Protein AF-A0A9W4RA26-F1 (afdb_monomer)

pLDDT: mean 86.07, std 11.32, range [52.12, 97.19]

Sequence (63 aa):
MYLHRRGAHWWFRKAVPSDLTGVLGMPDVRRSLRTRNATLARRRALQVLIRIDEVWGPDAAKP

Structure (mmCIF, N/CA/C/O backbone):
data_AF-A0A9W4RA26-F1
#
_entry.id   AF-A0A9W4RA26-F1
#
loop_
_atom_site.group_PDB
_atom_site.id
_atom_site.type_symbol
_atom_site.label_atom_id
_atom_site.label_alt_id
_atom_site.label_comp_id
_atom_site.label_asym_id
_atom_site.label_entity_id
_atom_site.label_seq_id
_atom_site.pdbx_PDB_ins_code
_atom_site.Cartn_x
_atom_site.Cartn_y
_atom_site.Cartn_z
_atom_site.occupancy
_atom_site.B_iso_or_equiv
_atom_site.auth_seq_id
_atom_site.auth_comp_id
_atom_site.auth_asym_id
_atom_site.auth_atom_id
_atom_site.pdbx_PDB_model_num
ATOM 1 N N . MET A 1 1 ? 4.442 -5.741 7.568 1.00 67.69 1 MET A N 1
ATOM 2 C CA . MET A 1 1 ? 4.945 -5.440 6.205 1.00 67.69 1 MET A CA 1
ATOM 3 C C . MET A 1 1 ? 3.762 -5.356 5.242 1.00 67.69 1 MET A C 1
ATOM 5 O O . MET A 1 1 ? 3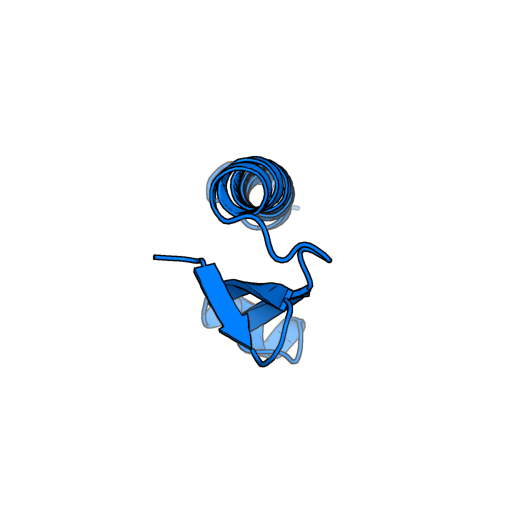.035 -6.330 5.126 1.00 67.69 1 MET A O 1
ATOM 9 N N . TYR A 1 2 ? 3.536 -4.205 4.593 1.00 84.94 2 TYR A N 1
ATOM 10 C CA . TYR A 1 2 ? 2.328 -3.927 3.781 1.00 84.94 2 TYR A CA 1
ATOM 11 C C . TYR A 1 2 ? 2.392 -4.428 2.330 1.00 84.94 2 TYR A C 1
ATOM 13 O O . TYR A 1 2 ? 1.460 -4.227 1.554 1.00 84.94 2 TYR A O 1
ATOM 21 N N . LEU A 1 3 ? 3.512 -5.031 1.932 1.00 93.38 3 LEU A N 1
ATOM 22 C CA . LEU A 1 3 ? 3.781 -5.455 0.564 1.00 93.38 3 LEU A CA 1
ATOM 23 C C . LEU A 1 3 ? 3.657 -6.964 0.438 1.00 93.38 3 LEU A C 1
ATOM 25 O O . LEU A 1 3 ? 4.324 -7.701 1.158 1.00 93.38 3 LEU A O 1
ATOM 29 N N . HIS A 1 4 ? 2.880 -7.409 -0.540 1.00 93.38 4 HIS A N 1
ATOM 30 C CA . HIS A 1 4 ? 2.834 -8.807 -0.946 1.00 93.38 4 HIS A CA 1
ATOM 31 C C . HIS A 1 4 ? 2.869 -8.906 -2.469 1.00 93.38 4 HIS A C 1
ATOM 33 O O . HIS A 1 4 ? 2.431 -8.001 -3.184 1.00 93.38 4 HIS A O 1
ATOM 39 N N . ARG A 1 5 ? 3.433 -9.994 -2.987 1.00 92.56 5 ARG A N 1
ATOM 40 C CA . ARG A 1 5 ? 3.516 -10.241 -4.427 1.00 92.56 5 ARG A CA 1
ATOM 41 C C . ARG A 1 5 ? 2.373 -11.162 -4.837 1.00 92.56 5 ARG A C 1
ATOM 43 O O . ARG A 1 5 ? 2.168 -12.197 -4.214 1.00 92.56 5 ARG A O 1
ATOM 50 N N . ARG A 1 6 ? 1.640 -10.796 -5.889 1.00 92.44 6 ARG A N 1
ATOM 51 C CA . ARG A 1 6 ? 0.585 -11.632 -6.476 1.00 92.44 6 ARG A CA 1
ATOM 52 C C . ARG A 1 6 ? 0.788 -11.686 -7.984 1.00 92.44 6 ARG A C 1
ATOM 54 O O . ARG A 1 6 ? 0.611 -10.686 -8.686 1.00 92.44 6 ARG A O 1
ATOM 61 N N . GLY A 1 7 ? 1.207 -12.856 -8.461 1.00 91.94 7 GLY A N 1
ATOM 62 C CA . GLY A 1 7 ? 1.654 -13.051 -9.835 1.00 91.94 7 GLY A CA 1
ATOM 63 C C . GLY A 1 7 ? 2.804 -12.103 -10.182 1.00 91.94 7 GLY A C 1
ATOM 64 O O . GLY A 1 7 ? 3.813 -12.014 -9.479 1.00 91.94 7 GLY A O 1
ATOM 65 N N . ALA A 1 8 ? 2.631 -11.353 -11.265 1.00 92.12 8 ALA A N 1
ATOM 66 C CA . ALA A 1 8 ? 3.662 -10.456 -11.757 1.00 92.12 8 ALA A CA 1
ATOM 67 C C . ALA A 1 8 ? 3.767 -9.134 -10.977 1.00 92.12 8 ALA A C 1
ATOM 69 O O . ALA A 1 8 ? 4.793 -8.466 -11.074 1.00 92.12 8 ALA A O 1
ATOM 70 N N . HIS A 1 9 ? 2.745 -8.741 -10.212 1.00 95.75 9 HIS A N 1
ATOM 71 C CA . HIS A 1 9 ? 2.676 -7.413 -9.603 1.00 95.75 9 HIS A CA 1
ATOM 72 C C . HIS A 1 9 ? 2.812 -7.437 -8.082 1.00 95.75 9 HIS A C 1
ATOM 74 O O . HIS A 1 9 ? 2.380 -8.368 -7.401 1.00 95.75 9 HIS A O 1
ATOM 80 N N . TRP A 1 10 ? 3.389 -6.361 -7.556 1.00 97.19 10 TRP A N 1
ATOM 81 C CA . TRP A 1 10 ? 3.344 -6.033 -6.140 1.00 97.19 10 TRP A CA 1
ATOM 82 C C . TRP A 1 10 ? 2.000 -5.417 -5.768 1.00 97.19 10 TRP A C 1
ATOM 84 O O . TRP A 1 10 ? 1.414 -4.652 -6.537 1.00 97.19 10 TRP A O 1
ATOM 94 N N . TRP A 1 11 ? 1.543 -5.735 -4.566 1.00 97.00 11 TRP A N 1
ATOM 95 C CA . TRP A 1 11 ? 0.292 -5.277 -3.990 1.00 97.00 11 TRP A CA 1
ATOM 96 C C . TRP A 1 11 ? 0.531 -4.715 -2.597 1.00 97.00 11 TRP A C 1
ATOM 98 O O . TRP A 1 11 ? 1.350 -5.221 -1.828 1.00 97.00 11 TRP A O 1
ATOM 108 N N . PHE A 1 12 ? -0.217 -3.666 -2.291 1.00 95.69 12 PHE A N 1
ATOM 109 C CA . PHE A 1 12 ? -0.338 -3.086 -0.970 1.00 95.69 12 PHE A CA 1
ATOM 110 C C . PHE A 1 12 ? -1.532 -3.710 -0.246 1.00 95.69 12 PHE A C 1
ATOM 112 O O . PHE A 1 12 ? -2.599 -3.870 -0.846 1.00 95.69 12 PHE A O 1
ATOM 119 N N . ARG A 1 13 ? -1.343 -4.043 1.031 1.00 93.75 13 ARG A N 1
ATOM 120 C CA . ARG A 1 13 ? -2.390 -4.468 1.960 1.00 93.75 13 ARG A CA 1
ATOM 121 C C . ARG A 1 13 ? -2.159 -3.814 3.317 1.00 93.75 13 ARG A C 1
ATOM 123 O O . ARG A 1 13 ? -1.084 -3.987 3.890 1.00 93.75 13 ARG A O 1
ATOM 130 N N . LYS A 1 14 ? -3.169 -3.125 3.842 1.00 90.12 14 LYS A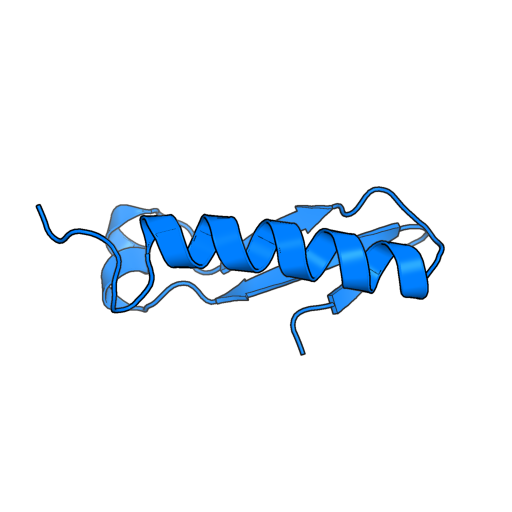 N 1
ATOM 131 C CA . LYS A 1 14 ? -3.193 -2.616 5.220 1.00 90.12 14 LYS A CA 1
ATOM 132 C C . LYS A 1 14 ? -4.553 -2.916 5.832 1.00 90.12 14 LYS A C 1
ATOM 134 O O . LYS A 1 14 ? -5.571 -2.658 5.196 1.00 90.12 14 LYS A O 1
ATOM 139 N N . ALA A 1 15 ? -4.542 -3.502 7.026 1.00 87.69 15 ALA A N 1
ATOM 140 C CA . ALA A 1 15 ? -5.760 -3.737 7.784 1.00 87.69 15 ALA A CA 1
ATOM 141 C C . ALA A 1 15 ? -6.406 -2.397 8.140 1.00 87.69 15 ALA A C 1
ATOM 143 O O . ALA A 1 15 ? -5.706 -1.435 8.466 1.00 87.69 15 ALA A O 1
ATOM 144 N N . VAL A 1 16 ? -7.726 -2.353 8.038 1.00 83.06 16 VAL A N 1
ATOM 145 C CA . VAL A 1 16 ? -8.523 -1.248 8.556 1.00 83.06 16 VAL A CA 1
ATOM 146 C C . VAL A 1 16 ? -8.765 -1.517 10.051 1.00 83.06 16 VAL A C 1
ATOM 148 O O . VAL A 1 16 ? -8.888 -2.685 10.433 1.00 83.06 16 VAL A O 1
ATOM 151 N N . PRO A 1 17 ? -8.814 -0.483 10.909 1.00 80.69 17 PRO A N 1
ATOM 152 C CA . PRO A 1 17 ? -9.293 -0.620 12.283 1.00 80.69 17 PRO A CA 1
ATOM 153 C C . PRO A 1 17 ? -10.650 -1.354 12.370 1.00 80.69 17 PRO A C 1
ATOM 155 O O . PRO A 1 17 ? -11.512 -1.227 11.493 1.00 80.69 17 PRO A O 1
ATOM 158 N N . SER A 1 18 ? -10.844 -2.179 13.401 1.00 80.38 18 SER A N 1
ATOM 159 C CA . SER A 1 18 ? -12.030 -3.046 13.516 1.00 80.38 18 SER A CA 1
ATOM 160 C C . SER A 1 18 ? -13.335 -2.262 13.666 1.00 80.38 18 SER A C 1
ATOM 162 O O . SER A 1 18 ? -14.365 -2.672 13.140 1.00 80.38 18 SER A O 1
ATOM 164 N N . ASP A 1 19 ? -13.276 -1.117 14.337 1.00 79.50 19 ASP A N 1
ATOM 165 C CA . ASP A 1 19 ? -14.360 -0.145 14.496 1.00 79.50 19 ASP A CA 1
ATOM 166 C C . ASP A 1 19 ? -14.822 0.450 13.156 1.00 79.50 19 ASP A C 1
ATOM 168 O O . ASP A 1 19 ? -16.013 0.675 12.955 1.00 79.50 19 ASP A O 1
ATOM 172 N N . LEU A 1 20 ? -13.913 0.611 12.191 1.00 74.94 20 LEU A N 1
ATOM 173 C CA . LEU A 1 20 ? -14.237 1.097 10.845 1.00 74.94 20 LEU A CA 1
ATOM 174 C C . LEU A 1 20 ? -14.652 -0.017 9.877 1.00 74.94 20 LEU A C 1
ATOM 176 O O . LEU A 1 20 ? -15.250 0.258 8.836 1.00 74.94 20 LEU A O 1
ATOM 180 N N . THR A 1 21 ? -14.372 -1.281 10.201 1.00 81.00 21 THR A N 1
ATOM 181 C CA . THR A 1 21 ? -14.683 -2.416 9.316 1.00 81.00 21 THR A CA 1
ATOM 182 C C . THR A 1 21 ? -16.190 -2.557 9.083 1.00 81.00 21 THR A C 1
ATOM 184 O O . THR A 1 21 ? -16.606 -2.835 7.958 1.00 81.00 21 THR A O 1
ATOM 187 N N . GLY A 1 22 ? -17.011 -2.303 10.109 1.00 77.25 22 GLY A N 1
ATOM 188 C CA . GLY A 1 22 ? -18.473 -2.323 9.985 1.00 77.25 22 GLY A CA 1
ATOM 189 C C . GLY A 1 22 ? -19.025 -1.207 9.092 1.00 77.25 22 GLY A C 1
ATOM 190 O O . GLY A 1 22 ? -20.028 -1.410 8.417 1.00 77.25 22 GLY A O 1
ATOM 191 N N . VAL A 1 23 ? -18.341 -0.060 9.038 1.00 80.06 23 VAL A N 1
ATOM 192 C CA . VAL A 1 23 ? -18.744 1.104 8.232 1.00 80.06 23 VAL A CA 1
ATOM 193 C C . VAL A 1 23 ? -18.273 0.973 6.783 1.00 80.06 23 VAL A C 1
ATOM 195 O O . VAL A 1 23 ?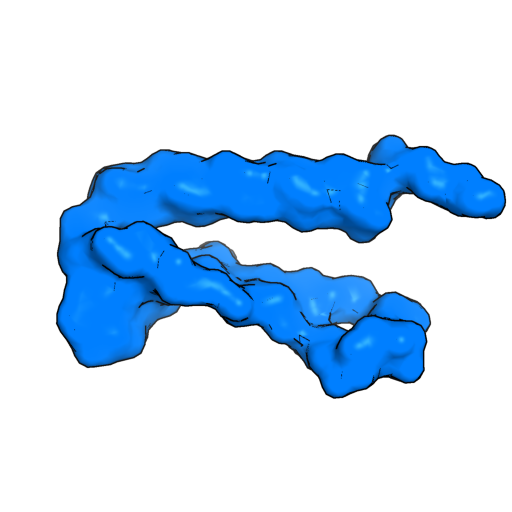 -19.026 1.252 5.855 1.00 80.06 23 VAL A O 1
ATOM 198 N N . LEU A 1 24 ? -17.029 0.537 6.567 1.00 76.75 24 LEU A N 1
ATOM 199 C CA . LEU A 1 24 ? -16.439 0.438 5.228 1.00 76.75 24 LEU A CA 1
ATOM 200 C C . LEU A 1 24 ? -16.824 -0.855 4.492 1.00 76.75 24 LEU A C 1
ATOM 202 O O . LEU A 1 24 ? -16.624 -0.949 3.281 1.00 76.75 24 LEU A O 1
ATOM 206 N N . GLY A 1 25 ? -17.328 -1.869 5.204 1.00 82.88 25 GLY A N 1
ATOM 207 C CA . GLY A 1 25 ? -17.696 -3.171 4.635 1.00 82.88 25 GLY A CA 1
ATOM 208 C C . GLY A 1 25 ? -16.505 -3.989 4.121 1.00 82.88 25 GLY A C 1
ATOM 209 O O . GLY A 1 25 ? -16.685 -5.005 3.451 1.00 82.88 25 GLY A O 1
ATOM 210 N N . MET A 1 26 ? -15.275 -3.557 4.410 1.00 84.94 26 MET A N 1
ATOM 211 C CA . MET A 1 26 ? -14.050 -4.221 3.979 1.00 84.94 26 MET A CA 1
ATOM 212 C C . MET A 1 26 ? -12.994 -4.206 5.097 1.00 84.94 26 MET A C 1
ATOM 214 O O . MET A 1 26 ? -12.704 -3.145 5.645 1.00 84.94 26 MET A O 1
ATOM 218 N N . PRO A 1 27 ? -12.393 -5.367 5.434 1.00 86.88 27 PRO A N 1
ATOM 219 C CA . PRO A 1 27 ? -11.488 -5.498 6.584 1.00 86.88 27 PRO A CA 1
ATOM 220 C C . PRO A 1 27 ? -10.072 -4.984 6.304 1.00 86.88 27 PRO A C 1
ATOM 222 O O . PRO A 1 27 ? -9.256 -4.819 7.211 1.00 86.88 27 PRO A O 1
ATOM 225 N N . ASP A 1 28 ? -9.730 -4.782 5.032 1.00 89.06 28 ASP A N 1
ATOM 226 C CA . ASP A 1 28 ? -8.414 -4.312 4.647 1.00 89.06 28 ASP A CA 1
ATOM 227 C C . ASP A 1 28 ? -8.429 -3.591 3.299 1.00 89.06 28 ASP A C 1
ATOM 229 O O . ASP A 1 28 ? -9.162 -3.946 2.375 1.00 89.06 28 ASP A O 1
ATOM 233 N N . VAL A 1 29 ? -7.572 -2.580 3.185 1.00 88.75 29 VAL A N 1
ATOM 234 C CA . VAL A 1 29 ? -7.377 -1.811 1.959 1.00 88.75 29 VAL A CA 1
ATOM 235 C C . VAL A 1 29 ? -6.359 -2.541 1.098 1.00 88.75 29 VAL A C 1
ATOM 237 O O . VAL A 1 29 ? -5.185 -2.667 1.464 1.00 88.75 29 VAL A O 1
ATOM 240 N N . ARG A 1 30 ? -6.804 -3.003 -0.075 1.00 92.19 30 ARG A N 1
ATOM 241 C CA . ARG A 1 30 ? -5.966 -3.688 -1.069 1.00 92.19 30 ARG A CA 1
ATOM 242 C C . ARG A 1 30 ? -5.797 -2.833 -2.308 1.00 92.19 30 ARG A C 1
ATOM 244 O O . ARG A 1 30 ? -6.775 -2.407 -2.914 1.00 92.19 30 ARG A O 1
ATOM 251 N N . ARG A 1 31 ? -4.553 -2.647 -2.751 1.00 92.50 31 ARG A N 1
ATOM 252 C CA . ARG A 1 31 ? -4.274 -1.916 -3.994 1.00 92.50 31 ARG A CA 1
ATOM 253 C C . ARG A 1 31 ? -3.115 -2.528 -4.761 1.00 92.50 31 ARG A C 1
ATOM 255 O O . ARG A 1 31 ? -2.036 -2.733 -4.211 1.00 92.50 31 ARG A O 1
ATOM 262 N N . SER A 1 32 ? -3.310 -2.776 -6.053 1.00 95.50 32 SER A N 1
ATOM 263 C CA . SER A 1 32 ? -2.200 -3.139 -6.936 1.00 95.50 32 SER A CA 1
ATOM 264 C C . SER A 1 32 ? -1.246 -1.958 -7.079 1.00 95.50 32 SER A C 1
ATOM 266 O O . SER A 1 32 ? -1.663 -0.842 -7.389 1.00 95.50 32 SER A O 1
ATOM 268 N N . LEU A 1 33 ? 0.048 -2.212 -6.908 1.00 96.50 33 LEU A N 1
ATOM 269 C CA . LEU A 1 33 ? 1.102 -1.224 -7.129 1.00 96.50 33 LEU A CA 1
ATOM 270 C C . LEU A 1 33 ? 1.572 -1.203 -8.583 1.00 96.50 33 LEU A C 1
ATOM 272 O O . LEU A 1 33 ? 2.456 -0.414 -8.911 1.00 96.50 33 LEU A O 1
ATOM 276 N N . ARG A 1 34 ? 0.989 -2.048 -9.453 1.00 95.69 34 ARG A N 1
ATOM 277 C CA . ARG A 1 34 ? 1.194 -2.074 -10.915 1.00 95.69 34 ARG A CA 1
ATOM 278 C C . ARG A 1 34 ? 2.673 -2.032 -11.313 1.00 95.69 34 ARG A C 1
ATOM 280 O O . ARG A 1 34 ? 3.086 -1.255 -12.170 1.00 95.69 34 ARG A O 1
ATOM 287 N N . THR A 1 35 ? 3.495 -2.805 -10.613 1.00 96.44 35 THR A N 1
ATOM 288 C CA . THR A 1 35 ? 4.931 -2.917 -10.875 1.00 96.44 35 THR A CA 1
ATOM 289 C C . THR A 1 35 ? 5.431 -4.289 -10.457 1.00 96.44 35 THR A C 1
ATOM 291 O O . THR A 1 35 ? 4.910 -4.869 -9.503 1.00 96.44 35 THR A O 1
ATOM 294 N N . ARG A 1 36 ? 6.449 -4.793 -11.159 1.00 96.88 36 ARG A N 1
ATOM 295 C CA . ARG A 1 36 ? 7.216 -5.990 -10.776 1.00 96.88 36 ARG A CA 1
ATOM 296 C C . ARG A 1 36 ? 8.472 -5.630 -9.965 1.00 96.88 36 ARG A C 1
ATOM 298 O O . ARG A 1 36 ? 9.010 -6.472 -9.253 1.00 96.88 36 ARG A O 1
ATOM 305 N N . ASN A 1 37 ? 8.915 -4.373 -10.046 1.00 96.44 37 ASN A N 1
ATOM 306 C CA . ASN A 1 37 ? 10.112 -3.859 -9.383 1.00 96.44 37 ASN A CA 1
ATOM 307 C C . ASN A 1 37 ? 9.828 -3.585 -7.895 1.00 96.44 37 ASN A C 1
ATOM 309 O O . ASN A 1 37 ? 8.963 -2.770 -7.564 1.00 96.44 37 ASN A O 1
ATOM 313 N N . ALA A 1 38 ? 10.572 -4.252 -7.009 1.00 94.62 38 ALA A N 1
ATOM 314 C CA . ALA A 1 38 ? 10.381 -4.178 -5.560 1.00 94.62 38 ALA A CA 1
ATOM 315 C C . ALA A 1 38 ? 10.691 -2.789 -4.974 1.00 94.62 38 ALA A C 1
ATOM 317 O O . ALA A 1 38 ? 9.982 -2.320 -4.086 1.00 94.62 38 ALA A O 1
ATOM 318 N N . THR A 1 39 ? 11.714 -2.099 -5.478 1.00 96.00 39 THR A N 1
ATOM 319 C CA . THR A 1 39 ? 12.077 -0.747 -5.025 1.00 96.00 39 THR A CA 1
ATOM 320 C C . THR A 1 39 ? 10.989 0.258 -5.387 1.00 96.00 39 THR A C 1
ATOM 322 O O . THR A 1 39 ? 10.533 1.021 -4.533 1.00 96.00 39 THR A O 1
ATOM 325 N N . LEU A 1 40 ? 10.483 0.199 -6.623 1.00 96.69 40 LEU A N 1
ATOM 326 C CA . LEU A 1 40 ? 9.351 1.029 -7.037 1.00 96.69 40 LEU A CA 1
ATOM 327 C C . LEU A 1 40 ? 8.074 0.682 -6.255 1.00 96.69 40 LEU A C 1
ATOM 329 O O . LEU A 1 40 ? 7.304 1.578 -5.912 1.00 96.69 40 LEU A O 1
ATOM 333 N N . ALA A 1 41 ? 7.857 -0.599 -5.936 1.00 96.56 41 ALA A N 1
ATOM 334 C CA . ALA A 1 41 ? 6.740 -1.029 -5.102 1.00 96.56 41 ALA A CA 1
ATOM 335 C C . ALA A 1 41 ? 6.807 -0.411 -3.699 1.00 96.56 41 ALA A C 1
ATOM 337 O O . ALA A 1 41 ? 5.810 0.139 -3.242 1.00 96.56 41 ALA A O 1
ATOM 338 N N . ARG A 1 42 ? 7.978 -0.420 -3.047 1.00 95.50 42 ARG A N 1
ATOM 339 C CA . ARG A 1 42 ? 8.180 0.235 -1.742 1.00 95.50 42 ARG A CA 1
ATOM 340 C C . ARG A 1 42 ? 7.845 1.722 -1.795 1.00 95.50 42 ARG A C 1
ATOM 342 O O . ARG A 1 42 ? 7.057 2.187 -0.978 1.00 95.50 42 ARG A O 1
ATOM 349 N N . ARG A 1 43 ? 8.345 2.445 -2.803 1.00 95.56 43 ARG A N 1
ATOM 350 C CA . ARG A 1 43 ? 8.044 3.876 -2.976 1.00 95.56 43 ARG A CA 1
ATOM 351 C C . ARG A 1 43 ? 6.543 4.135 -3.145 1.00 95.56 43 ARG A C 1
ATOM 353 O O . ARG A 1 43 ? 5.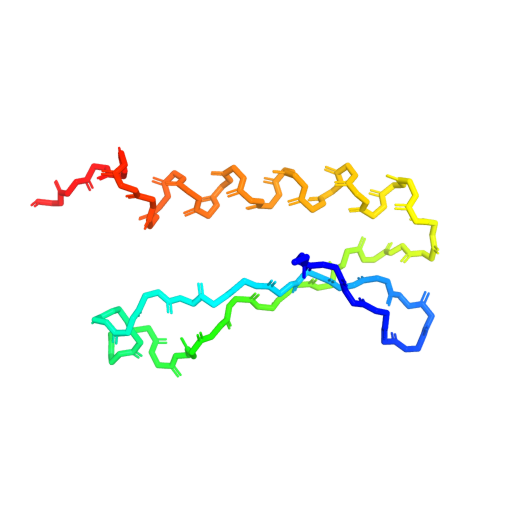993 5.002 -2.474 1.00 95.56 43 ARG A O 1
ATOM 360 N N . ARG A 1 44 ? 5.863 3.368 -4.006 1.00 96.19 44 ARG A N 1
ATOM 361 C CA . ARG A 1 44 ? 4.410 3.500 -4.219 1.00 96.19 44 ARG A CA 1
ATOM 362 C C . ARG A 1 44 ? 3.602 3.106 -2.978 1.00 96.19 44 ARG A C 1
ATOM 364 O O . ARG A 1 44 ? 2.587 3.731 -2.702 1.00 96.19 44 ARG A O 1
ATOM 371 N N . ALA A 1 45 ? 4.046 2.103 -2.222 1.00 95.06 45 ALA A N 1
ATOM 372 C CA . ALA A 1 45 ? 3.396 1.692 -0.981 1.00 95.06 45 ALA A CA 1
ATOM 373 C C . ALA A 1 45 ? 3.438 2.790 0.087 1.00 95.06 45 ALA A C 1
ATOM 375 O O . ALA A 1 45 ? 2.422 3.016 0.731 1.00 9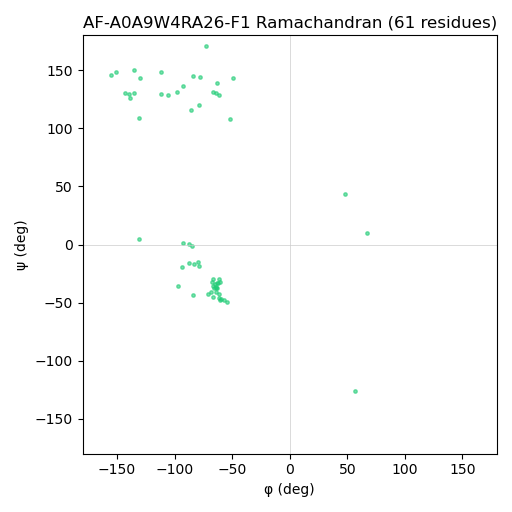5.06 45 ALA A O 1
ATOM 376 N N . LEU A 1 46 ? 4.561 3.503 0.231 1.00 93.69 46 LEU A N 1
ATOM 377 C CA . LEU A 1 46 ? 4.662 4.644 1.149 1.00 93.69 46 LEU A CA 1
ATOM 378 C C . LEU A 1 46 ? 3.688 5.768 0.769 1.00 93.69 46 LEU A C 1
ATOM 380 O O . L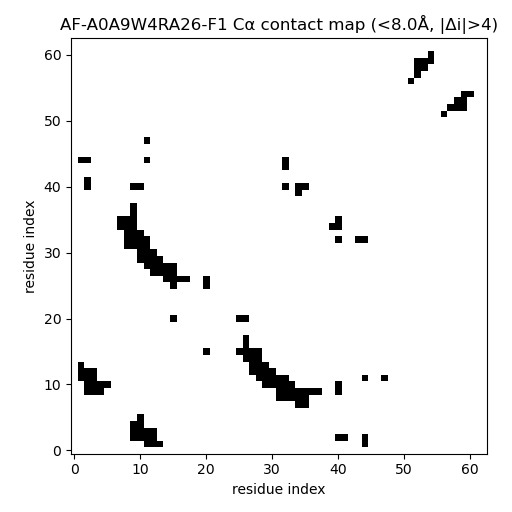EU A 1 46 ? 2.997 6.296 1.629 1.00 93.69 46 LEU A O 1
ATOM 384 N N . GLN A 1 47 ? 3.557 6.076 -0.524 1.00 93.81 47 GLN A N 1
ATOM 385 C CA . GLN A 1 47 ? 2.588 7.073 -1.000 1.00 93.81 47 GLN A CA 1
ATOM 386 C C . GLN A 1 47 ? 1.134 6.667 -0.733 1.00 93.81 47 GLN A C 1
ATOM 388 O O . GLN A 1 47 ? 0.292 7.512 -0.446 1.00 93.81 47 GLN A O 1
ATOM 393 N N . VAL A 1 48 ? 0.818 5.375 -0.863 1.00 92.25 48 VAL A N 1
ATOM 394 C CA . VAL A 1 48 ? -0.510 4.854 -0.512 1.00 92.25 48 VAL A CA 1
ATOM 395 C C . VAL A 1 48 ? -0.727 4.923 0.997 1.00 92.25 48 VAL A C 1
ATOM 397 O O . VAL A 1 48 ? -1.811 5.303 1.417 1.00 92.25 48 VAL A O 1
ATOM 400 N N . LEU A 1 49 ? 0.289 4.591 1.794 1.00 89.88 49 LEU A N 1
ATOM 401 C CA . LEU A 1 49 ? 0.210 4.603 3.250 1.00 89.88 49 LEU A CA 1
ATOM 402 C C . LEU A 1 49 ? -0.110 6.001 3.791 1.00 89.88 49 LEU A C 1
ATOM 404 O O . LEU A 1 49 ? -1.056 6.117 4.557 1.00 89.88 49 LEU A O 1
ATOM 408 N N . ILE A 1 50 ? 0.597 7.034 3.319 1.00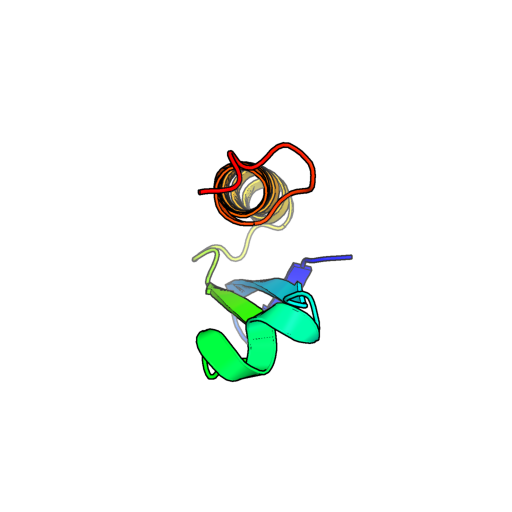 90.0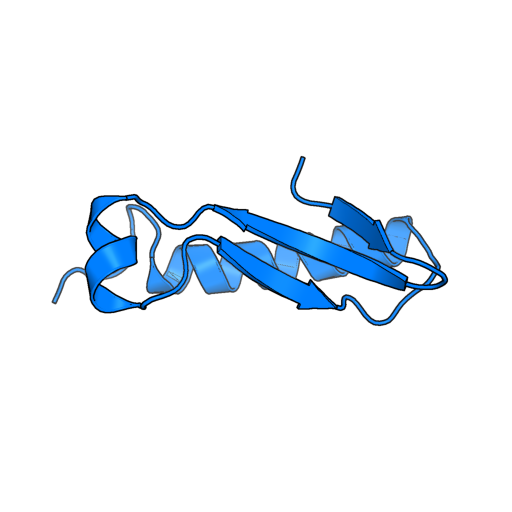6 50 ILE A N 1
ATOM 409 C CA . ILE A 1 50 ? 0.360 8.434 3.713 1.00 90.06 50 ILE A CA 1
ATOM 410 C C . ILE A 1 50 ? -1.104 8.822 3.477 1.00 90.06 50 ILE A C 1
ATOM 412 O O . ILE A 1 50 ? -1.772 9.273 4.393 1.00 90.06 50 ILE A O 1
ATOM 416 N N . ARG A 1 51 ? -1.642 8.539 2.284 1.00 87.44 51 ARG A N 1
ATOM 417 C CA . ARG A 1 51 ? -3.044 8.851 1.951 1.00 87.44 51 ARG A CA 1
ATOM 418 C C . ARG A 1 51 ? -4.059 8.111 2.813 1.00 87.44 51 ARG A C 1
ATOM 420 O O . ARG A 1 51 ? -5.151 8.601 3.040 1.00 87.44 51 ARG A O 1
ATOM 427 N N . ILE A 1 52 ? -3.739 6.888 3.221 1.00 85.12 52 ILE A N 1
ATOM 428 C CA . ILE A 1 52 ? -4.598 6.112 4.120 1.00 85.12 52 ILE A CA 1
ATOM 429 C C . ILE A 1 52 ? -4.553 6.723 5.521 1.00 85.12 52 ILE A C 1
ATOM 431 O O . ILE A 1 52 ? -5.595 6.834 6.156 1.00 85.12 52 ILE A O 1
ATOM 435 N N . ASP A 1 53 ? -3.371 7.118 5.994 1.00 84.06 53 ASP A N 1
ATOM 436 C CA . ASP A 1 53 ? -3.213 7.755 7.303 1.00 84.06 53 ASP A CA 1
ATOM 437 C C . ASP A 1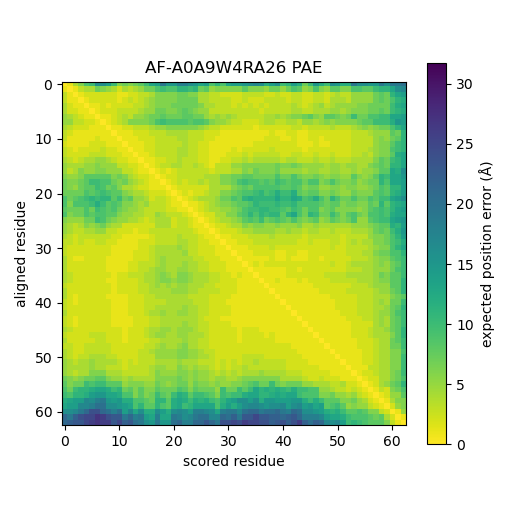 53 ? -3.866 9.146 7.357 1.00 84.06 53 ASP A C 1
ATOM 439 O O . ASP A 1 53 ? -4.443 9.493 8.378 1.00 84.06 53 ASP A O 1
ATOM 443 N N . GLU A 1 54 ? -3.898 9.897 6.256 1.00 84.19 54 GLU A N 1
ATOM 444 C CA . GLU A 1 54 ? -4.651 11.161 6.167 1.00 84.19 54 GLU A CA 1
ATOM 445 C C . GLU A 1 54 ? -6.163 10.976 6.387 1.00 84.19 54 GLU A C 1
ATOM 447 O O . GLU A 1 54 ? -6.822 11.867 6.915 1.00 84.19 54 GLU A O 1
ATOM 452 N N . VAL A 1 55 ? -6.725 9.832 5.980 1.00 78.25 55 VAL A N 1
ATOM 453 C CA . VAL A 1 55 ? -8.179 9.589 6.014 1.00 78.25 55 VAL A CA 1
ATOM 454 C C . VAL A 1 55 ? -8.607 8.806 7.258 1.00 78.25 55 VAL A C 1
ATOM 456 O O . VAL A 1 55 ? -9.689 9.039 7.788 1.00 78.25 55 VAL A O 1
ATOM 459 N N . TRP A 1 56 ? -7.784 7.863 7.721 1.00 74.25 56 TRP A N 1
ATOM 460 C CA . TRP A 1 56 ? -8.132 6.933 8.806 1.00 74.25 56 TRP A CA 1
ATOM 461 C C . TRP A 1 56 ? -7.063 6.826 9.899 1.00 74.25 56 TRP A C 1
ATOM 463 O O . TRP A 1 56 ? -7.160 5.961 10.769 1.00 74.25 56 TRP A O 1
ATOM 473 N N . GLY A 1 57 ? -5.998 7.622 9.827 1.00 71.44 57 GLY A N 1
ATOM 474 C CA . GLY A 1 57 ? -4.942 7.635 10.831 1.00 71.44 57 GLY A CA 1
ATOM 475 C C . GLY A 1 57 ? -5.382 8.291 12.143 1.00 71.44 57 GLY A C 1
ATOM 476 O O . GLY A 1 57 ? -6.446 8.898 12.220 1.00 71.44 57 GLY A O 1
ATOM 477 N N . PRO A 1 58 ? -4.553 8.196 13.193 1.00 68.00 58 PRO A N 1
ATOM 478 C CA . PRO A 1 58 ? -4.840 8.815 14.489 1.00 68.00 58 PRO A CA 1
ATOM 479 C C . PRO A 1 58 ? -4.964 10.345 14.408 1.00 68.00 58 PRO A C 1
ATOM 481 O O . PRO A 1 58 ? -5.729 10.926 15.174 1.00 68.00 58 PRO A O 1
ATOM 484 N N . ASP A 1 59 ? -4.255 10.963 13.458 1.00 63.88 59 ASP A N 1
ATOM 485 C CA . ASP A 1 59 ? -4.292 12.402 13.176 1.00 63.88 59 ASP A CA 1
ATOM 486 C C . ASP A 1 59 ? -5.322 12.772 12.096 1.00 63.88 59 ASP A C 1
ATOM 488 O O . ASP A 1 59 ? -5.430 13.940 11.719 1.00 63.88 59 ASP A O 1
ATOM 492 N N . ALA A 1 60 ? -6.068 11.794 11.563 1.00 64.44 60 ALA A N 1
ATOM 493 C CA . ALA A 1 60 ? -7.151 12.087 10.639 1.00 64.44 60 ALA A CA 1
ATOM 494 C C . ALA A 1 60 ? -8.178 12.953 11.372 1.00 64.44 60 ALA A C 1
ATOM 496 O O . ALA A 1 60 ? -8.602 12.617 12.482 1.00 64.44 60 ALA A O 1
ATOM 497 N N . ALA A 1 61 ? -8.549 14.082 10.763 1.00 54.16 61 ALA A N 1
ATOM 498 C CA . ALA A 1 61 ? -9.555 14.980 11.307 1.00 54.16 61 ALA A CA 1
ATOM 499 C C . ALA A 1 61 ? -10.818 14.170 11.632 1.00 54.16 61 ALA A C 1
ATOM 501 O O . ALA A 1 61 ? -11.512 13.691 10.732 1.00 54.16 61 ALA A O 1
ATOM 502 N N . LYS A 1 62 ? -11.076 13.969 12.929 1.00 52.12 62 LYS A N 1
ATOM 503 C CA . LYS A 1 62 ? -12.332 13.387 13.391 1.00 52.12 62 LYS A CA 1
ATOM 504 C C . LYS A 1 62 ? -13.448 14.366 13.007 1.00 52.12 62 LYS A C 1
ATOM 506 O O . LYS A 1 62 ? -13.265 15.560 13.256 1.00 52.12 62 LYS A O 1
ATOM 511 N N . PRO A 1 63 ? -14.533 13.898 12.368 1.00 55.25 63 PRO A N 1
ATOM 512 C CA . PRO A 1 63 ? -15.695 14.740 12.115 1.00 55.25 63 PRO A CA 1
ATOM 513 C C . PRO A 1 63 ? -16.311 15.252 13.421 1.00 55.25 63 PRO A C 1
ATOM 515 O O . PRO A 1 63 ? -16.168 14.561 14.460 1.00 55.25 63 PRO A O 1
#

Foldseek 3Di:
DQWDDDPQWIKGKDAAPPVCCVVVVHGIDIDTLPHNDPVSSVVSNVVVVVVCCCCRNPPNPDD

Mean predicted aligned error: 5.05 Å

Solvent-accessible surface area (backbone atoms only — not comparable to full-atom values): 3776 Å² total; per-residue (Å²): 132,47,71,49,76,59,88,74,28,29,27,35,48,46,75,48,59,75,86,50,22,78,76,68,75,46,64,50,54,72,44,78,54,82,33,72,51,65,70,61,33,52,57,52,44,53,58,51,48,52,59,47,36,60,71,72,30,94,83,19,82,76,131

Secondary structure (DSSP, 8-state):
--EEEETTEEEEEEEPPHHHHHHHS-SEEEEE---S-HHHHHHHHHHHHHHHHHHHSTTS---

Nearest PDB structures (foldseek):
  5j5r-assembly1_A  TM=3.242E-01  e=3.248E+00  Mycolicibacterium thermoresistibile ATCC 19527
  2bzn-assembly1_C  TM=2.792E-01  e=6.633E+00  Homo sapiens

Radius of gyration: 12.74 Å; Cα contacts (8 Å, |Δi|>4): 79; chains: 1; bounding box: 31×28×26 Å